Protein AF-A0A9W3G2B9-F1 (afdb_monomer)

Mean predicted aligned error: 7.25 Å

pLDDT: mean 84.58, std 14.26, range [36.25, 97.62]

Organism: Camelus bactrianus (NCBI:txid9837)

InterPro domains:
  IPR008384 Actin-related protein 2/3 complex subunit 4 [PF05856] (1-56)
  IPR008384 Actin-related protein 2/3 complex subunit 4 [PF05856] (70-159)
  IPR008384 Actin-related protein 2/3 complex subunit 4 [PTHR22629] (1-161)
  IPR034666 Arp2/3 complex subunit 2/4 [G3DSA:3.30.1460.20] (1-59)
  IPR034666 Arp2/3 complex subunit 2/4 [G3DSA:3.30.1460.20] (65-161)
  IPR034666 Arp2/3 complex subunit 2/4 [SSF69645] (3-161)

Foldseek 3Di:
DVVQLVVQLVVLLVVLVVVPPADFDADPPDPPDGDDCVVVVPDVVPDDDFDDGDSDDDPDDDGDPADDDPQPDPLLVVLLLVVLQVVLVVCVVVVQWHVDAPPPGSTHGHDHVVNVVVDPSSVVSVVVSVVNVVSVVVSVVVVVVVVVVVVVVVVVVVVVD

Structure (mmCIF, N/CA/C/O backbone):
data_AF-A0A9W3G2B9-F1
#
_entry.id   AF-A0A9W3G2B9-F1
#
loop_
_atom_site.group_PDB
_atom_site.id
_atom_site.type_symbol
_atom_site.label_atom_id
_atom_site.label_alt_id
_atom_site.label_comp_id
_atom_site.label_asym_id
_atom_site.label_entity_id
_atom_site.label_seq_id
_atom_site.pdbx_PDB_ins_code
_atom_site.Cartn_x
_atom_site.Cartn_y
_atom_site.Cartn_z
_atom_site.occupancy
_atom_site.B_iso_or_equiv
_atom_site.auth_seq_id
_atom_site.auth_comp_id
_atom_site.auth_asym_id
_atom_site.auth_atom_id
_atom_site.pdbx_PDB_model_num
ATOM 1 N N . MET A 1 1 ? 6.142 -5.524 20.212 1.00 48.81 1 MET A N 1
ATOM 2 C CA . MET A 1 1 ? 6.100 -5.497 18.730 1.00 48.81 1 MET A CA 1
ATOM 3 C C . MET A 1 1 ? 6.876 -4.328 18.103 1.00 48.81 1 MET A C 1
ATOM 5 O O . MET A 1 1 ? 7.153 -4.381 16.917 1.00 48.81 1 MET A O 1
ATOM 9 N N . THR A 1 2 ? 7.302 -3.304 18.854 1.00 56.16 2 THR A N 1
ATOM 10 C CA . THR A 1 2 ? 8.036 -2.138 18.311 1.00 56.16 2 THR A CA 1
ATOM 11 C C . THR A 1 2 ? 9.483 -2.424 17.883 1.00 56.16 2 THR A C 1
ATOM 13 O O . THR A 1 2 ? 9.995 -1.755 16.991 1.00 56.16 2 THR A O 1
ATOM 16 N N . ALA A 1 3 ? 10.144 -3.432 18.464 1.00 63.38 3 ALA A N 1
ATOM 17 C CA . ALA A 1 3 ? 11.552 -3.735 18.178 1.00 63.38 3 ALA A CA 1
ATOM 18 C C . ALA A 1 3 ? 11.805 -4.310 16.767 1.00 63.38 3 ALA A C 1
ATOM 20 O O . ALA A 1 3 ? 12.904 -4.162 16.239 1.00 63.38 3 ALA A O 1
ATOM 21 N N . THR A 1 4 ? 10.805 -4.943 16.143 1.00 77.69 4 THR A N 1
ATOM 22 C CA . THR A 1 4 ? 10.952 -5.632 14.847 1.00 77.69 4 THR A CA 1
ATOM 23 C C . THR A 1 4 ? 10.447 -4.819 13.652 1.00 77.69 4 THR A C 1
ATOM 25 O O . THR A 1 4 ? 10.877 -5.071 12.529 1.00 77.69 4 THR A O 1
ATOM 28 N N . LEU A 1 5 ? 9.613 -3.794 13.877 1.00 81.81 5 LEU A N 1
ATOM 29 C CA . LEU A 1 5 ? 9.027 -2.978 12.805 1.00 81.81 5 LEU A CA 1
ATOM 30 C C . LEU A 1 5 ? 10.092 -2.197 12.022 1.00 81.81 5 LEU A C 1
ATOM 32 O O . LEU A 1 5 ? 10.111 -2.213 10.795 1.00 81.81 5 LEU A O 1
ATOM 36 N N . ARG A 1 6 ? 11.024 -1.547 12.727 1.00 86.81 6 ARG A N 1
ATOM 37 C CA . ARG A 1 6 ? 12.069 -0.728 12.095 1.00 86.81 6 ARG A CA 1
ATOM 38 C C . ARG A 1 6 ? 13.021 -1.556 11.213 1.00 86.81 6 ARG A C 1
ATOM 40 O O . ARG A 1 6 ? 13.265 -1.129 10.082 1.00 86.81 6 ARG A O 1
ATOM 47 N N . PRO A 1 7 ? 13.532 -2.727 11.649 1.00 89.56 7 PRO A N 1
ATOM 48 C CA . PRO A 1 7 ? 14.281 -3.631 10.773 1.00 89.56 7 PRO A CA 1
ATOM 49 C C . PRO A 1 7 ? 13.501 -4.069 9.529 1.00 89.56 7 PRO A C 1
ATOM 51 O O . PRO A 1 7 ? 14.054 -4.059 8.431 1.00 89.56 7 PRO A O 1
ATOM 54 N N . TYR A 1 8 ? 12.213 -4.387 9.674 1.00 87.88 8 TYR A N 1
ATOM 55 C CA . TYR A 1 8 ? 11.367 -4.799 8.556 1.00 87.88 8 TYR A CA 1
ATOM 56 C C . TYR A 1 8 ? 11.164 -3.692 7.525 1.00 87.88 8 TYR A C 1
ATOM 58 O O . TYR A 1 8 ? 11.430 -3.904 6.345 1.00 87.88 8 TYR A O 1
ATOM 66 N N . LEU A 1 9 ? 10.788 -2.488 7.960 1.00 89.44 9 LEU A N 1
ATOM 67 C CA . LEU A 1 9 ? 10.635 -1.345 7.056 1.00 89.44 9 LEU A CA 1
ATOM 68 C C . LEU A 1 9 ? 11.960 -0.972 6.379 1.00 89.44 9 LEU A C 1
ATOM 70 O O . LEU A 1 9 ? 11.973 -0.570 5.218 1.00 89.44 9 LEU A O 1
ATOM 74 N N . SER A 1 10 ? 13.086 -1.162 7.072 1.00 91.88 10 SER A N 1
ATOM 75 C CA . SER A 1 10 ? 14.420 -0.960 6.492 1.00 91.88 10 SER A CA 1
ATOM 76 C C . SER A 1 10 ? 14.727 -1.989 5.400 1.00 91.88 10 SER A C 1
ATOM 78 O O . SER A 1 10 ? 15.236 -1.616 4.343 1.00 91.88 10 SER A O 1
ATOM 80 N N . ALA A 1 11 ? 14.374 -3.261 5.616 1.00 91.56 11 ALA A N 1
ATOM 81 C CA . ALA A 1 11 ? 14.505 -4.312 4.609 1.00 91.56 11 ALA A CA 1
ATOM 82 C C . ALA A 1 11 ? 13.609 -4.031 3.392 1.00 91.56 11 ALA A C 1
ATOM 84 O O . ALA A 1 11 ? 14.102 -4.012 2.267 1.00 91.56 11 ALA A O 1
ATOM 85 N N . VAL A 1 12 ? 12.328 -3.711 3.614 1.00 91.50 12 VAL A N 1
ATOM 86 C CA . VAL A 1 12 ? 11.376 -3.359 2.546 1.00 91.50 12 VAL A CA 1
ATOM 87 C C . VAL A 1 12 ? 11.877 -2.168 1.733 1.00 91.50 12 VAL A C 1
ATOM 89 O O . VAL A 1 12 ? 11.884 -2.223 0.505 1.00 91.50 12 VAL A O 1
ATOM 92 N N . ARG A 1 13 ? 12.367 -1.118 2.399 1.00 94.06 13 ARG A N 1
ATOM 93 C CA . ARG A 1 13 ? 12.953 0.060 1.749 1.00 94.06 13 ARG A CA 1
ATOM 94 C C . ARG A 1 13 ? 14.134 -0.308 0.856 1.00 94.06 13 ARG A C 1
ATOM 96 O O . ARG A 1 13 ? 14.176 0.129 -0.292 1.00 94.06 13 ARG A O 1
ATOM 103 N N . ALA A 1 14 ? 15.077 -1.100 1.365 1.00 94.31 14 ALA A N 1
ATOM 104 C CA . ALA A 1 14 ? 16.248 -1.519 0.601 1.00 94.31 14 ALA A CA 1
ATOM 105 C C . ALA A 1 14 ? 15.847 -2.345 -0.633 1.00 94.31 14 ALA A C 1
ATOM 107 O O . ALA A 1 14 ? 16.350 -2.103 -1.731 1.00 94.31 14 ALA A O 1
ATOM 108 N N . THR A 1 15 ? 14.892 -3.267 -0.480 1.00 93.62 15 THR A N 1
ATOM 109 C CA . THR A 1 15 ? 14.391 -4.088 -1.589 1.00 93.62 15 THR A CA 1
ATOM 110 C C . THR A 1 15 ? 13.637 -3.252 -2.621 1.00 93.62 15 THR A C 1
ATOM 112 O O . THR A 1 15 ? 13.866 -3.428 -3.814 1.00 93.62 15 THR A O 1
ATOM 115 N N . LEU A 1 16 ? 12.797 -2.299 -2.203 1.00 91.50 16 LEU A N 1
ATOM 116 C CA . LEU A 1 16 ? 12.118 -1.377 -3.122 1.00 91.50 16 LEU A CA 1
ATOM 117 C C . LEU A 1 16 ? 13.117 -0.503 -3.886 1.00 91.50 16 LEU A C 1
ATOM 119 O O . LEU A 1 16 ? 12.974 -0.311 -5.090 1.00 91.50 16 LEU A O 1
ATOM 123 N N . GLN A 1 17 ? 14.153 -0.002 -3.213 1.00 93.00 17 GLN A N 1
ATOM 124 C CA . GLN A 1 17 ? 15.187 0.807 -3.853 1.00 93.00 17 GLN A CA 1
ATOM 125 C C . GLN A 1 17 ? 15.985 0.016 -4.899 1.00 93.00 17 GLN A C 1
ATOM 127 O O . GLN A 1 17 ? 16.354 0.587 -5.925 1.00 93.00 17 GLN A O 1
ATOM 132 N N . ALA A 1 18 ? 16.228 -1.275 -4.658 1.00 92.12 18 ALA A N 1
ATOM 133 C CA . ALA A 1 18 ? 16.864 -2.166 -5.625 1.00 92.12 18 ALA A CA 1
ATOM 134 C C . ALA A 1 18 ? 15.926 -2.538 -6.789 1.00 92.12 18 ALA A C 1
ATOM 136 O O . ALA A 1 18 ? 16.368 -2.598 -7.933 1.00 92.12 18 ALA A O 1
ATOM 137 N N . ALA A 1 19 ? 14.637 -2.758 -6.508 1.00 90.94 19 ALA A N 1
ATOM 138 C CA . ALA A 1 19 ? 13.644 -3.167 -7.501 1.00 90.94 19 ALA A CA 1
ATOM 139 C C . ALA A 1 19 ? 13.197 -2.024 -8.432 1.00 90.94 19 ALA A C 1
ATOM 141 O O . ALA A 1 19 ? 12.869 -2.270 -9.590 1.00 90.94 19 ALA A O 1
ATOM 142 N N . LEU A 1 20 ? 13.195 -0.772 -7.960 1.00 89.56 20 LEU A N 1
ATOM 143 C CA . LEU A 1 20 ? 12.774 0.410 -8.731 1.00 89.56 20 LEU A CA 1
ATOM 144 C C . LEU A 1 20 ? 13.882 0.965 -9.644 1.00 89.56 20 LEU A C 1
ATOM 146 O O . LEU A 1 20 ? 14.127 2.173 -9.701 1.00 89.56 20 LEU A O 1
ATOM 150 N N . CYS A 1 21 ? 14.537 0.067 -10.376 1.00 90.00 21 CYS A N 1
ATOM 151 C CA . CYS A 1 21 ? 15.462 0.367 -11.468 1.00 90.00 21 CYS A CA 1
ATOM 152 C C . CYS A 1 21 ? 14.761 0.074 -12.803 1.00 90.00 21 CYS A 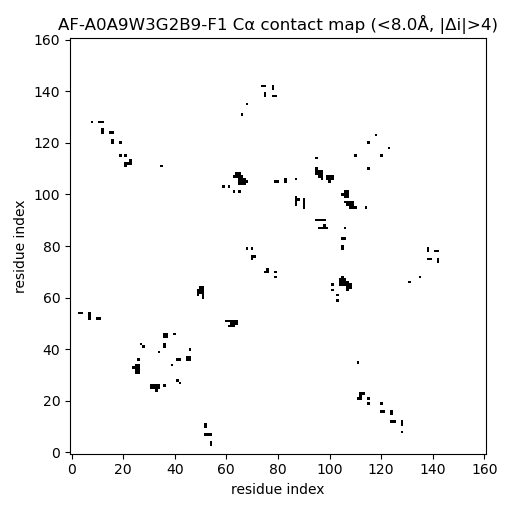C 1
ATOM 154 O O . CYS A 1 21 ? 15.152 -0.828 -13.536 1.00 90.00 21 CYS A O 1
ATOM 156 N N . LEU A 1 22 ? 13.649 0.775 -13.047 1.00 90.69 22 LEU A N 1
ATOM 157 C CA . LEU A 1 22 ? 12.783 0.551 -14.203 1.00 90.69 22 LEU A CA 1
ATOM 158 C C . LEU A 1 22 ? 13.265 1.362 -15.405 1.00 90.69 22 LEU A C 1
ATOM 160 O O . LEU A 1 22 ? 13.603 2.537 -15.270 1.00 90.69 22 LEU A O 1
ATOM 164 N N . GLU A 1 23 ? 13.219 0.743 -16.578 1.00 89.56 23 GLU A N 1
ATOM 165 C CA . GLU A 1 23 ? 13.526 1.376 -17.857 1.00 89.56 23 GLU A CA 1
ATOM 166 C C . GLU A 1 23 ? 12.339 1.229 -18.807 1.00 89.56 23 GLU A C 1
ATOM 168 O O . GLU A 1 23 ? 11.509 0.325 -18.668 1.00 89.56 23 GLU A O 1
ATOM 173 N N . ASN A 1 24 ? 12.238 2.146 -19.766 1.00 91.00 24 ASN A N 1
ATOM 174 C CA . ASN A 1 24 ? 11.204 2.073 -20.783 1.00 91.00 24 ASN A CA 1
ATOM 175 C C . ASN A 1 24 ? 11.487 0.900 -21.734 1.00 91.00 24 ASN A C 1
ATOM 177 O O . ASN A 1 24 ? 12.540 0.853 -22.370 1.00 91.00 24 ASN A O 1
ATOM 181 N N . PHE A 1 25 ? 10.537 -0.028 -21.847 1.00 90.19 25 PHE A N 1
ATOM 182 C CA . PHE A 1 25 ? 10.686 -1.251 -22.626 1.00 90.19 25 PHE A CA 1
ATOM 183 C C . PHE A 1 25 ? 9.479 -1.465 -23.547 1.00 90.19 25 PHE A C 1
ATOM 185 O O . PHE A 1 25 ? 8.334 -1.512 -23.100 1.00 90.19 25 PHE A O 1
ATOM 192 N N . SER A 1 26 ? 9.728 -1.582 -24.853 1.00 90.19 26 SER A N 1
ATOM 193 C CA . SER A 1 26 ? 8.672 -1.845 -25.841 1.00 90.19 26 SER A CA 1
ATOM 194 C C . SER A 1 26 ? 8.298 -3.326 -25.853 1.00 90.19 26 SER A C 1
ATOM 196 O O . SER A 1 26 ? 9.175 -4.181 -25.756 1.00 90.19 26 SER A O 1
ATOM 198 N N . SER A 1 27 ? 7.009 -3.644 -26.004 1.00 89.69 27 SER A N 1
ATOM 199 C CA . SER A 1 27 ? 6.549 -5.037 -26.000 1.00 89.69 27 SER A CA 1
ATOM 200 C C . SER A 1 27 ? 7.140 -5.820 -27.174 1.00 89.69 27 SER A C 1
ATOM 202 O O . SER A 1 27 ? 7.081 -5.378 -28.320 1.00 89.69 27 SER A O 1
ATOM 204 N N . GLN A 1 28 ? 7.667 -7.013 -26.892 1.00 87.06 28 GLN A N 1
ATOM 205 C CA . GLN A 1 28 ? 8.202 -7.917 -27.918 1.00 87.06 28 GLN A CA 1
ATOM 206 C C . GLN A 1 28 ? 7.112 -8.727 -28.635 1.00 87.06 28 GLN A C 1
ATOM 208 O O . GLN A 1 28 ? 7.348 -9.255 -29.718 1.00 87.06 28 GLN A O 1
ATOM 213 N N . VAL A 1 29 ? 5.920 -8.842 -28.038 1.00 87.25 29 VAL A N 1
ATOM 214 C CA . VAL A 1 29 ? 4.829 -9.687 -28.554 1.00 87.25 29 VAL A CA 1
ATOM 215 C C . VAL A 1 29 ? 3.869 -8.905 -29.445 1.00 87.25 29 VAL A C 1
ATOM 217 O O . VAL A 1 29 ? 3.336 -9.452 -30.408 1.00 87.25 29 VAL A O 1
ATOM 220 N N . VAL A 1 30 ? 3.619 -7.633 -29.122 1.00 88.44 30 VAL A N 1
ATOM 221 C CA . VAL A 1 30 ? 2.648 -6.802 -29.842 1.00 88.44 30 VAL A CA 1
ATOM 222 C C . VAL A 1 30 ? 3.313 -5.512 -30.300 1.00 88.44 30 VAL A C 1
ATOM 224 O O . VAL A 1 30 ? 3.787 -4.722 -29.483 1.00 88.44 30 VAL A O 1
ATOM 227 N N . GLU A 1 31 ? 3.307 -5.283 -31.613 1.00 85.50 31 GLU A N 1
ATOM 228 C CA . GLU A 1 31 ? 3.909 -4.098 -32.223 1.00 85.50 31 GLU A CA 1
ATOM 229 C C . GLU A 1 31 ? 3.282 -2.811 -31.668 1.00 85.50 31 GLU A C 1
ATOM 231 O O . GLU A 1 31 ? 2.063 -2.706 -31.558 1.00 85.50 31 GLU A O 1
ATOM 236 N N . ARG A 1 32 ? 4.115 -1.811 -31.348 1.00 86.75 32 ARG A N 1
ATOM 237 C CA . ARG A 1 32 ? 3.708 -0.477 -30.852 1.00 86.75 32 ARG A CA 1
ATOM 238 C C . ARG A 1 32 ? 2.958 -0.470 -29.517 1.00 86.75 32 ARG A C 1
ATOM 240 O O . ARG A 1 32 ? 2.380 0.552 -29.150 1.00 86.75 32 ARG A O 1
ATOM 247 N N . HIS A 1 33 ? 2.979 -1.569 -28.769 1.00 88.12 33 HIS A N 1
ATOM 248 C CA . HIS A 1 33 ? 2.452 -1.603 -27.410 1.00 88.12 33 HIS A CA 1
ATOM 249 C C . HIS A 1 33 ? 3.573 -1.454 -26.377 1.00 88.12 33 HIS A C 1
ATOM 251 O O . HIS A 1 33 ? 4.667 -1.993 -26.526 1.00 88.12 33 HIS A O 1
ATOM 257 N N . ASN A 1 34 ? 3.257 -0.765 -25.284 1.00 88.38 34 ASN A N 1
ATOM 258 C CA . ASN A 1 34 ? 4.071 -0.709 -24.078 1.00 88.38 34 ASN A CA 1
ATOM 259 C C . ASN A 1 34 ? 3.173 -1.116 -22.908 1.00 88.38 34 ASN A C 1
ATOM 261 O O . ASN A 1 34 ? 2.209 -0.417 -22.583 1.00 88.38 34 ASN A O 1
ATOM 265 N N . LYS A 1 35 ? 3.409 -2.313 -22.368 1.00 88.25 35 LYS A N 1
ATOM 266 C CA . LYS A 1 35 ? 2.602 -2.905 -21.300 1.00 88.25 35 LYS A CA 1
ATOM 267 C C . LYS A 1 35 ? 3.524 -3.312 -20.152 1.00 88.25 35 LYS A C 1
ATOM 269 O O . LYS A 1 35 ? 4.635 -3.761 -20.412 1.00 88.25 35 LYS A O 1
ATOM 274 N N . PRO A 1 36 ? 3.066 -3.227 -18.894 1.00 89.12 36 PRO A N 1
ATOM 275 C CA . PRO A 1 36 ? 3.843 -3.717 -17.765 1.00 89.12 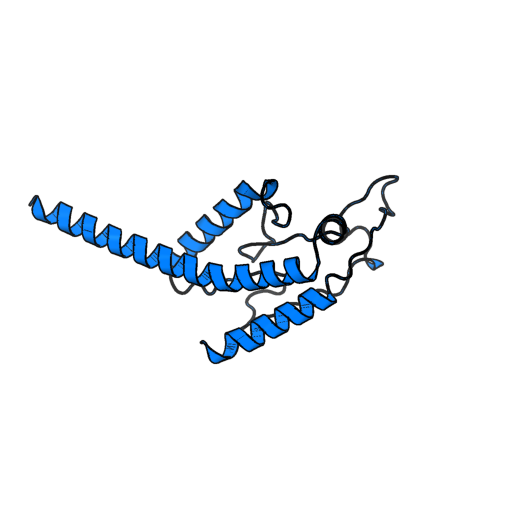36 PRO A CA 1
ATOM 276 C C . PRO A 1 36 ? 4.014 -5.241 -17.858 1.00 89.12 36 PRO A C 1
ATOM 278 O O . PRO A 1 36 ? 3.067 -5.998 -17.636 1.00 89.12 36 PRO A O 1
ATOM 281 N N . GLU A 1 37 ? 5.230 -5.697 -18.162 1.00 88.19 37 GLU A N 1
ATOM 282 C CA . GLU A 1 37 ? 5.543 -7.121 -18.380 1.00 88.19 37 GLU A CA 1
ATOM 283 C C . GLU A 1 37 ? 5.255 -7.990 -17.145 1.00 88.19 37 GLU A C 1
ATOM 285 O O . GLU A 1 37 ? 4.849 -9.142 -17.279 1.00 88.19 37 GLU A O 1
ATOM 290 N N . VAL A 1 38 ? 5.342 -7.428 -15.933 1.00 88.25 38 VAL A N 1
ATOM 291 C CA . VAL A 1 38 ? 4.986 -8.126 -14.681 1.00 88.25 38 VAL A CA 1
ATOM 292 C C . VAL A 1 38 ? 3.500 -8.526 -14.599 1.00 88.25 38 VAL A C 1
ATOM 294 O O . VAL A 1 38 ? 3.162 -9.511 -13.933 1.00 88.25 38 VAL A O 1
ATOM 297 N N . GLU A 1 39 ? 2.618 -7.798 -15.294 1.00 88.31 39 GLU A N 1
ATOM 298 C CA . GLU A 1 39 ? 1.179 -8.089 -15.378 1.00 88.31 39 GLU A CA 1
ATOM 299 C C . GLU A 1 39 ? 0.859 -9.022 -16.553 1.00 88.31 39 GLU A C 1
ATOM 301 O O . GLU A 1 39 ? 0.052 -9.937 -16.407 1.00 88.31 39 GLU A O 1
ATOM 306 N N . VAL A 1 40 ? 1.495 -8.815 -17.714 1.00 88.62 40 VAL A N 1
ATOM 307 C CA . VAL A 1 40 ? 1.215 -9.598 -18.936 1.00 88.62 40 VAL A CA 1
ATOM 308 C C . VAL A 1 40 ? 1.888 -10.971 -18.904 1.00 88.62 40 VAL A C 1
ATOM 310 O O . VAL A 1 40 ? 1.304 -11.950 -19.365 1.00 88.62 40 VAL A O 1
ATOM 313 N N . ARG A 1 41 ? 3.096 -11.055 -18.334 1.00 87.06 41 ARG A N 1
ATOM 314 C CA . ARG A 1 41 ? 3.894 -12.282 -18.168 1.00 87.06 41 ARG A CA 1
ATOM 315 C C . ARG A 1 41 ? 4.119 -13.067 -19.466 1.00 87.06 41 ARG A C 1
ATOM 317 O O . ARG A 1 41 ? 4.251 -14.289 -19.438 1.00 87.06 41 ARG A O 1
ATOM 324 N N . SER A 1 42 ? 4.176 -12.363 -20.594 1.00 86.38 42 SER A N 1
ATOM 325 C CA . SER A 1 42 ? 4.468 -12.921 -21.918 1.00 86.38 42 SER A CA 1
ATOM 326 C C . SER A 1 42 ? 5.907 -13.414 -22.040 1.00 86.38 42 SER A C 1
ATOM 328 O O . SER A 1 42 ? 6.149 -14.493 -22.576 1.00 86.38 42 SER A O 1
ATOM 330 N N . SER A 1 43 ? 6.841 -12.623 -21.516 1.00 88.06 43 SER A N 1
ATOM 331 C CA . SER A 1 43 ? 8.285 -12.806 -21.655 1.00 88.06 43 SER A CA 1
ATOM 332 C C . SER A 1 43 ? 8.896 -13.167 -20.307 1.00 88.06 43 SER A C 1
ATOM 334 O O . SER A 1 43 ? 8.968 -12.334 -19.404 1.00 88.06 43 SER A O 1
ATOM 336 N N . LYS A 1 44 ? 9.324 -14.423 -20.139 1.00 88.56 44 LYS A N 1
ATOM 337 C CA . LYS A 1 44 ? 9.871 -14.917 -18.859 1.00 88.56 44 LYS A CA 1
ATOM 338 C C . LYS A 1 44 ? 11.231 -14.306 -18.532 1.00 88.56 44 LYS A C 1
ATOM 340 O O . LYS A 1 44 ? 11.555 -14.141 -17.365 1.00 88.56 44 LYS A O 1
ATOM 345 N N . GLU A 1 45 ? 11.996 -13.954 -19.553 1.00 89.81 45 GLU A N 1
ATOM 346 C CA . GLU A 1 45 ? 13.300 -13.301 -19.474 1.00 89.81 45 GLU A CA 1
ATOM 347 C C . GLU A 1 45 ? 13.237 -11.885 -18.884 1.00 89.81 45 GLU A C 1
ATOM 349 O O . GLU A 1 45 ? 14.230 -11.403 -18.348 1.00 89.81 45 GLU A O 1
ATOM 354 N N . LEU A 1 46 ? 12.066 -11.243 -18.934 1.00 88.31 46 LEU A N 1
ATOM 355 C CA . LEU A 1 46 ? 11.829 -9.918 -18.355 1.00 88.31 46 LEU A CA 1
ATOM 356 C C . LEU A 1 46 ? 11.303 -9.992 -16.914 1.00 88.31 46 LEU A C 1
ATOM 358 O O . LEU A 1 46 ? 11.174 -8.967 -16.243 1.00 88.31 46 LEU A O 1
ATOM 362 N N . LEU A 1 47 ? 10.984 -11.194 -16.424 1.00 88.94 47 LEU A N 1
ATOM 363 C CA . LEU A 1 47 ? 10.476 -11.401 -15.074 1.00 88.94 47 LEU A CA 1
ATOM 364 C C . LEU A 1 47 ? 11.632 -11.698 -14.121 1.00 88.94 47 LEU A C 1
ATOM 366 O O . LEU A 1 47 ? 12.272 -12.746 -14.186 1.00 88.94 47 LEU A O 1
ATOM 370 N N . LEU A 1 48 ? 11.859 -10.779 -13.187 1.00 89.62 48 LEU A N 1
ATOM 371 C CA . LEU A 1 48 ? 12.798 -10.991 -12.092 1.00 89.62 48 LEU A CA 1
ATOM 372 C C . LEU A 1 48 ? 12.238 -1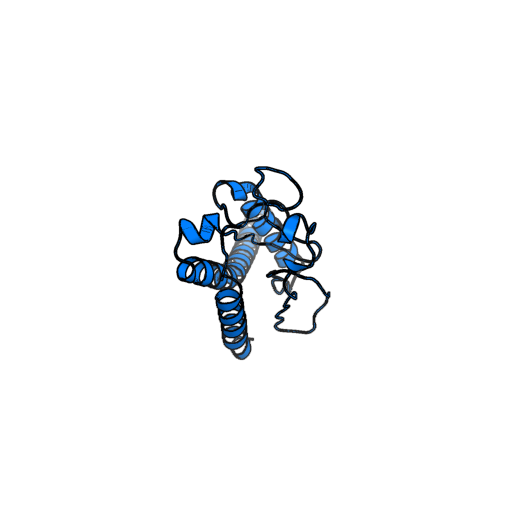1.967 -11.054 1.00 89.62 48 LEU A C 1
ATOM 374 O O . LEU A 1 48 ? 11.029 -12.208 -10.967 1.00 89.62 48 LEU A O 1
ATOM 378 N N . GLN A 1 49 ? 13.139 -12.506 -10.229 1.00 88.06 49 GLN A N 1
ATOM 379 C CA . GLN A 1 49 ? 12.739 -13.375 -9.136 1.00 88.06 49 GLN A CA 1
ATOM 380 C C . GLN A 1 49 ? 11.882 -12.589 -8.128 1.00 88.06 49 GLN A C 1
ATOM 382 O O . GLN A 1 49 ? 12.288 -11.522 -7.660 1.00 88.06 49 GLN A O 1
ATOM 387 N N . PRO A 1 50 ? 10.704 -13.109 -7.767 1.00 87.00 50 PRO A N 1
ATOM 388 C CA . PRO A 1 50 ? 9.876 -12.524 -6.724 1.00 87.00 50 PRO A CA 1
ATOM 389 C C . PRO A 1 50 ? 10.563 -12.564 -5.359 1.00 87.00 50 PRO A C 1
ATOM 391 O O . PRO A 1 50 ? 11.194 -13.556 -4.994 1.00 87.00 50 PRO A O 1
ATOM 394 N N . VAL A 1 51 ? 10.379 -11.506 -4.574 1.00 86.69 51 VAL A N 1
ATOM 395 C CA . VAL A 1 51 ? 10.894 -11.422 -3.206 1.00 86.69 51 VAL A CA 1
ATOM 396 C C . VAL A 1 51 ? 9.728 -11.181 -2.257 1.00 86.69 51 VAL A C 1
ATOM 398 O O . VAL A 1 51 ? 8.915 -10.286 -2.485 1.00 86.69 51 VAL A O 1
ATOM 401 N N . THR A 1 52 ? 9.664 -11.967 -1.183 1.00 84.00 52 THR A N 1
ATOM 402 C CA . THR A 1 52 ? 8.671 -11.826 -0.112 1.00 84.00 52 THR A CA 1
ATOM 403 C C . THR A 1 52 ? 9.395 -11.477 1.184 1.00 84.00 52 THR A C 1
ATOM 405 O O . THR A 1 52 ? 10.350 -12.150 1.564 1.00 84.00 52 THR A O 1
ATOM 408 N N . ILE A 1 53 ? 8.939 -10.428 1.870 1.00 84.31 53 ILE A N 1
ATOM 409 C CA . ILE A 1 53 ? 9.471 -9.997 3.168 1.00 84.31 53 ILE A CA 1
ATOM 410 C C . ILE A 1 53 ? 8.327 -10.095 4.171 1.00 84.31 53 ILE A C 1
ATOM 412 O O . ILE A 1 53 ? 7.299 -9.441 3.994 1.00 84.31 53 ILE A O 1
ATOM 416 N N . SER A 1 54 ? 8.496 -10.896 5.221 1.00 78.31 54 SER A N 1
ATOM 417 C CA . SER A 1 54 ? 7.486 -11.089 6.263 1.00 78.31 54 SER A CA 1
ATOM 418 C C . SER A 1 54 ? 8.049 -10.805 7.656 1.00 78.31 54 SER A C 1
ATOM 420 O O . SER A 1 54 ? 9.217 -11.057 7.942 1.00 78.31 54 SER A O 1
ATOM 422 N N . MET A 1 55 ? 7.199 -10.261 8.530 1.00 66.81 55 MET A N 1
ATOM 423 C CA . MET A 1 55 ? 7.498 -10.015 9.950 1.00 66.81 55 MET A CA 1
ATOM 424 C C . MET A 1 55 ? 7.300 -11.257 10.831 1.00 66.81 55 MET A C 1
ATOM 426 O O . MET A 1 55 ? 7.858 -11.342 11.922 1.00 66.81 55 MET A O 1
ATOM 430 N N . SER A 1 56 ? 6.490 -12.210 10.370 1.00 64.62 56 SER A N 1
ATOM 431 C CA . SER A 1 56 ? 6.139 -13.457 11.055 1.00 64.62 56 SER A CA 1
ATOM 432 C C . SER A 1 56 ? 5.956 -14.593 10.036 1.00 64.62 56 SER A C 1
ATOM 434 O O . SER A 1 56 ? 6.235 -14.411 8.844 1.00 64.62 56 SER A O 1
ATOM 436 N N . THR A 1 57 ? 5.555 -15.783 10.504 1.00 47.09 57 THR A N 1
ATOM 437 C CA . THR A 1 57 ? 5.379 -16.987 9.680 1.00 47.09 57 THR A CA 1
ATOM 438 C C . THR A 1 57 ? 4.524 -16.698 8.439 1.00 47.09 57 THR A C 1
ATOM 440 O O . THR A 1 57 ? 3.396 -16.217 8.568 1.00 47.09 57 THR A O 1
ATOM 443 N N . PRO A 1 58 ? 5.040 -16.972 7.227 1.00 45.44 58 PRO A N 1
ATOM 444 C CA . PRO A 1 58 ? 4.329 -16.665 5.996 1.00 45.44 58 PRO A CA 1
ATOM 445 C C . PRO A 1 58 ? 3.123 -17.596 5.868 1.00 45.44 58 PRO A C 1
ATOM 447 O O . PRO A 1 58 ? 3.284 -18.814 5.880 1.00 45.44 58 PRO A O 1
ATOM 450 N N . GLN A 1 59 ? 1.916 -17.039 5.741 1.00 40.72 59 GLN A N 1
ATOM 451 C CA . GLN A 1 59 ? 0.732 -17.863 5.480 1.00 40.72 59 GLN A CA 1
ATOM 452 C C . GLN A 1 59 ? 0.556 -18.220 4.001 1.00 40.72 59 GLN A C 1
ATOM 454 O O . GLN A 1 59 ? -0.163 -19.174 3.741 1.00 40.72 59 GLN A O 1
ATOM 459 N N . LEU A 1 60 ? 1.225 -17.565 3.038 1.00 42.84 60 LEU A N 1
ATOM 460 C CA . LEU A 1 60 ? 1.194 -17.983 1.628 1.00 42.84 60 LEU A CA 1
ATOM 461 C C . LEU A 1 60 ? 2.465 -17.595 0.840 1.00 42.84 60 LEU A C 1
ATOM 463 O O . LEU A 1 60 ? 3.035 -16.529 1.084 1.00 42.84 60 LEU A O 1
ATOM 467 N N . PRO A 1 61 ? 2.888 -18.423 -0.138 1.00 36.81 61 PRO A N 1
ATOM 468 C CA . PRO A 1 61 ? 3.905 -18.070 -1.124 1.00 36.81 61 PRO A CA 1
ATOM 469 C C . PRO A 1 61 ? 3.271 -17.233 -2.250 1.00 36.81 61 PRO A C 1
ATOM 471 O O . PRO A 1 61 ? 2.383 -17.709 -2.955 1.00 36.81 61 PRO A O 1
ATOM 474 N N . GLY A 1 62 ? 3.707 -15.983 -2.431 1.00 36.25 62 GLY A N 1
ATOM 475 C CA . GLY A 1 62 ? 3.107 -15.076 -3.412 1.00 36.25 62 GLY A CA 1
ATOM 476 C C . GLY A 1 62 ? 4.020 -13.925 -3.835 1.00 36.25 62 GLY A C 1
ATOM 477 O O . GLY A 1 62 ? 4.647 -13.254 -3.020 1.00 36.25 62 GLY A O 1
ATOM 478 N N . ASN A 1 63 ? 4.094 -13.715 -5.146 1.00 38.50 63 ASN A N 1
ATOM 479 C CA . ASN A 1 63 ? 5.045 -12.848 -5.835 1.00 38.50 63 ASN A CA 1
ATOM 480 C C . ASN A 1 63 ? 4.484 -11.442 -6.076 1.00 38.50 63 ASN A C 1
ATOM 482 O O . ASN A 1 63 ? 3.869 -11.241 -7.123 1.00 38.50 63 ASN A O 1
ATOM 486 N N . THR A 1 64 ? 4.686 -10.479 -5.173 1.00 39.25 64 THR A N 1
ATOM 487 C CA . THR A 1 64 ? 4.679 -9.006 -5.399 1.00 39.25 64 THR A CA 1
ATOM 488 C C . THR A 1 64 ? 4.926 -8.290 -4.057 1.00 39.25 64 THR A C 1
ATOM 490 O O . THR A 1 64 ? 4.804 -8.905 -3.000 1.00 39.25 64 THR A O 1
ATOM 493 N N . PHE A 1 65 ? 5.270 -6.995 -4.063 1.00 43.94 65 PHE A N 1
ATOM 494 C CA . PHE A 1 65 ? 5.295 -6.186 -2.835 1.00 43.94 65 PHE A CA 1
ATOM 495 C C . PHE A 1 65 ? 3.876 -6.001 -2.318 1.00 43.94 65 PHE A C 1
ATOM 497 O O . PHE A 1 65 ? 3.059 -5.320 -2.944 1.00 43.94 65 PHE A O 1
ATOM 504 N N . LEU A 1 66 ? 3.573 -6.667 -1.214 1.00 49.78 66 LEU A N 1
ATOM 505 C CA . LEU A 1 66 ? 2.205 -6.851 -0.788 1.00 49.78 66 LEU A CA 1
ATOM 506 C C . LEU A 1 66 ? 2.115 -6.721 0.724 1.00 49.78 66 LEU A C 1
ATOM 508 O O . LEU A 1 66 ? 2.890 -7.328 1.465 1.00 49.78 66 LEU A O 1
ATOM 512 N N . LEU A 1 67 ? 1.179 -5.887 1.160 1.00 49.19 67 LEU A N 1
ATOM 513 C CA . LEU A 1 67 ? 0.938 -5.646 2.568 1.00 49.19 67 LEU A CA 1
ATOM 514 C C . LEU A 1 67 ? -0.106 -6.640 3.070 1.00 49.19 67 LEU A C 1
ATOM 516 O O . LEU A 1 67 ? -1.214 -6.687 2.536 1.00 49.19 67 LEU A O 1
ATOM 520 N N . CYS A 1 68 ? 0.246 -7.393 4.106 1.00 51.88 68 CYS A N 1
ATOM 521 C CA . CYS A 1 68 ? -0.727 -8.017 4.994 1.00 51.88 68 CYS A CA 1
ATOM 522 C C . CYS A 1 68 ? -0.628 -7.275 6.325 1.00 51.88 68 CYS A C 1
ATOM 524 O O . CYS A 1 68 ? 0.405 -7.362 6.993 1.00 51.88 68 CYS A O 1
ATOM 526 N N . SER A 1 69 ? -1.664 -6.517 6.688 1.00 53.94 69 SER A N 1
ATOM 527 C CA . SER A 1 69 ? -1.713 -5.892 8.016 1.00 53.94 69 SER A CA 1
ATOM 528 C C . SER A 1 69 ? -2.062 -6.959 9.061 1.00 53.94 69 SER A C 1
ATOM 530 O O . SER A 1 69 ? -2.802 -7.909 8.784 1.00 53.94 69 SER A O 1
ATOM 532 N N . HIS A 1 70 ? -1.494 -6.842 10.262 1.00 58.41 70 HIS A N 1
ATOM 533 C CA . HIS A 1 70 ? -1.757 -7.765 11.362 1.00 58.41 70 HIS A CA 1
ATOM 534 C C . HIS A 1 70 ? -3.170 -7.517 11.909 1.00 58.41 70 HIS A C 1
ATOM 536 O O . HIS A 1 70 ? -3.376 -6.665 12.767 1.00 58.41 70 HIS A O 1
ATOM 542 N N . GLN A 1 71 ? -4.148 -8.280 11.430 1.00 58.97 71 GLN A N 1
ATOM 543 C CA . GLN A 1 71 ? -5.538 -8.187 11.880 1.00 58.97 71 GLN A CA 1
ATOM 544 C C . GLN A 1 71 ? -5.695 -8.977 13.189 1.00 58.97 71 GLN A C 1
ATOM 546 O O . GLN A 1 71 ? -5.709 -10.208 13.160 1.00 58.97 71 GLN A O 1
ATOM 551 N N . ALA A 1 72 ? -5.768 -8.289 14.334 1.00 61.09 72 ALA A N 1
ATOM 552 C CA . ALA A 1 72 ? -5.889 -8.948 15.639 1.00 61.09 72 ALA A CA 1
ATOM 553 C C . ALA A 1 72 ? -7.332 -9.392 15.936 1.00 61.09 72 ALA A C 1
ATOM 555 O O . ALA A 1 72 ? -7.530 -10.436 16.551 1.00 61.09 72 ALA A O 1
ATOM 556 N N . ASP A 1 73 ? -8.321 -8.636 15.444 1.00 75.44 73 ASP A N 1
ATOM 557 C CA . ASP A 1 73 ? -9.748 -8.840 15.724 1.00 75.44 73 ASP A CA 1
ATOM 558 C C . ASP A 1 73 ? -10.615 -8.812 14.448 1.00 75.44 73 ASP A C 1
ATOM 560 O O . ASP A 1 73 ? -10.264 -8.187 13.442 1.00 75.44 73 ASP A O 1
ATOM 564 N N . GLU A 1 74 ? -11.815 -9.406 14.498 1.00 84.44 74 GLU A N 1
ATOM 565 C CA . GLU A 1 74 ? -12.776 -9.380 13.376 1.00 84.44 74 GLU A CA 1
ATOM 566 C C . GLU A 1 74 ? -13.169 -7.955 12.952 1.00 84.44 74 GLU A C 1
ATOM 568 O O . GLU A 1 74 ? -13.342 -7.680 11.762 1.00 84.44 74 GLU A O 1
ATOM 573 N N . ILE A 1 75 ? -13.265 -7.024 13.909 1.00 86.75 75 ILE A N 1
ATOM 574 C CA . ILE A 1 75 ? -13.552 -5.611 13.626 1.00 86.75 75 ILE A CA 1
ATOM 575 C C . ILE A 1 75 ? -12.423 -5.001 12.791 1.00 86.75 75 ILE A C 1
ATOM 577 O O . ILE A 1 75 ? -12.695 -4.349 11.786 1.00 86.75 75 ILE A O 1
ATOM 581 N N . GLU A 1 76 ? -11.163 -5.242 13.160 1.00 86.81 76 GLU A N 1
ATOM 582 C CA . GLU A 1 76 ? -10.007 -4.735 12.412 1.00 86.81 76 GLU A CA 1
ATOM 583 C C . GLU A 1 76 ? -9.944 -5.325 11.010 1.00 86.81 76 GLU A C 1
ATOM 585 O O . GLU A 1 76 ? -9.695 -4.593 10.056 1.00 86.81 76 GLU A O 1
ATOM 590 N N . LYS A 1 77 ? -10.261 -6.614 10.854 1.00 86.81 77 LYS A N 1
ATOM 591 C CA . LYS A 1 77 ? -10.367 -7.253 9.538 1.00 86.81 77 LYS A CA 1
ATOM 592 C C . LYS A 1 77 ? -11.394 -6.558 8.643 1.00 86.81 77 LYS A C 1
ATOM 594 O O . LYS A 1 77 ? -11.112 -6.268 7.480 1.00 86.81 77 LYS A O 1
ATOM 599 N N . ILE A 1 78 ? -12.578 -6.248 9.175 1.00 90.25 78 ILE A N 1
ATOM 600 C CA . ILE A 1 78 ? -13.629 -5.550 8.420 1.00 90.25 78 ILE A CA 1
ATOM 601 C C . ILE A 1 78 ? -13.222 -4.104 8.111 1.00 90.25 78 ILE A C 1
ATOM 603 O O . ILE A 1 78 ? -13.453 -3.638 6.990 1.00 90.25 78 ILE A O 1
ATOM 607 N N . LEU A 1 79 ? -12.630 -3.395 9.077 1.00 91.19 79 LEU A N 1
ATOM 608 C CA . LEU A 1 79 ? -12.154 -2.021 8.903 1.00 91.19 79 LEU A CA 1
ATOM 609 C C . LEU A 1 79 ? -11.050 -1.952 7.848 1.00 91.19 79 LEU A C 1
ATOM 611 O O . LEU A 1 79 ? -11.177 -1.175 6.904 1.00 91.19 79 LEU A O 1
ATOM 615 N N . CYS A 1 80 ? -10.041 -2.819 7.945 1.00 89.69 80 CYS A N 1
ATOM 616 C CA . CYS A 1 80 ? -8.962 -2.943 6.972 1.00 89.69 80 CYS A CA 1
ATOM 617 C C . CYS A 1 80 ? -9.526 -3.216 5.574 1.00 89.69 80 CYS A C 1
ATOM 619 O O . CYS A 1 80 ? -9.307 -2.431 4.653 1.00 89.69 80 CYS A O 1
ATOM 621 N N . HIS A 1 81 ? -10.366 -4.245 5.422 1.00 89.81 81 HIS A N 1
ATOM 622 C CA . HIS A 1 81 ? -10.966 -4.587 4.132 1.00 89.81 81 HIS A CA 1
ATOM 623 C C . HIS A 1 81 ? -11.770 -3.423 3.521 1.00 89.81 81 HIS A C 1
ATOM 625 O O . HIS A 1 81 ? -11.666 -3.145 2.323 1.00 89.81 81 HIS A O 1
ATOM 631 N N . LYS A 1 82 ? -12.567 -2.704 4.326 1.00 91.94 82 LYS A N 1
ATOM 632 C CA . LYS A 1 82 ? -13.329 -1.535 3.850 1.00 91.94 82 LYS A CA 1
ATOM 633 C C . LYS A 1 82 ? -12.418 -0.363 3.484 1.00 91.94 82 LYS A C 1
ATOM 635 O O . LYS A 1 82 ? -12.665 0.275 2.461 1.00 91.94 82 LYS A O 1
ATOM 640 N N . PHE A 1 83 ? -11.384 -0.102 4.277 1.00 91.81 83 PHE A N 1
ATOM 641 C CA . PHE A 1 83 ? -10.427 0.977 4.045 1.00 91.81 83 PHE A CA 1
ATOM 642 C C . PHE A 1 83 ? -9.601 0.739 2.776 1.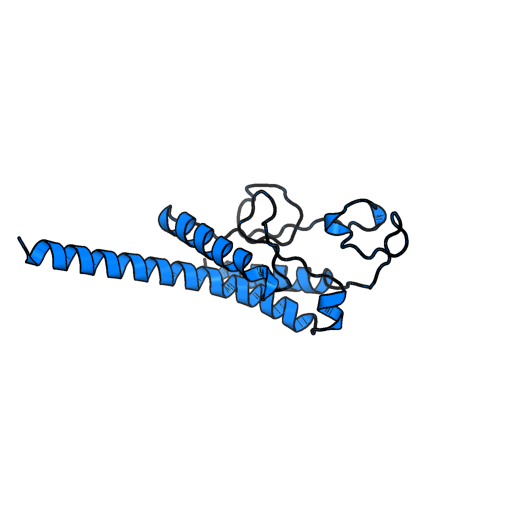00 91.81 83 PHE A C 1
ATOM 644 O O . PHE A 1 83 ? -9.568 1.595 1.890 1.00 91.81 83 PHE A O 1
ATOM 651 N N . MET A 1 84 ? -9.045 -0.466 2.602 1.00 91.69 84 MET A N 1
ATOM 652 C CA . MET A 1 84 ? -8.319 -0.831 1.380 1.00 91.69 84 MET A CA 1
ATOM 653 C C . MET A 1 84 ? -9.224 -0.747 0.151 1.00 91.69 84 MET A C 1
ATOM 655 O O . MET A 1 84 ? -8.854 -0.148 -0.860 1.00 91.69 84 MET A O 1
ATOM 659 N N . ARG A 1 85 ? -10.460 -1.258 0.243 1.00 90.69 85 ARG A N 1
ATOM 660 C CA . ARG A 1 85 ? -11.444 -1.136 -0.841 1.00 90.69 85 ARG A CA 1
ATOM 661 C C . ARG A 1 85 ? -11.747 0.323 -1.183 1.00 90.69 85 ARG A C 1
ATOM 663 O O . ARG A 1 85 ? -11.867 0.655 -2.360 1.00 90.69 85 ARG A O 1
ATOM 670 N N . PHE A 1 86 ? -11.863 1.194 -0.184 1.00 92.00 86 PHE A N 1
ATOM 671 C CA . PHE A 1 86 ? -12.086 2.624 -0.390 1.00 92.00 86 PHE A CA 1
ATOM 672 C C . PHE A 1 86 ? -10.944 3.293 -1.161 1.00 92.00 86 PHE A C 1
ATOM 674 O O . PHE A 1 86 ? -11.213 4.085 -2.071 1.00 92.00 86 PHE A O 1
ATOM 681 N N . MET A 1 87 ? -9.696 2.947 -0.839 1.00 90.88 87 MET A N 1
ATOM 682 C CA . MET A 1 87 ? -8.521 3.454 -1.549 1.00 90.88 87 MET A CA 1
ATOM 683 C C . MET A 1 87 ? -8.451 2.932 -2.985 1.00 90.88 87 MET A C 1
ATOM 685 O O . MET A 1 87 ? -8.247 3.714 -3.911 1.00 90.88 87 MET A O 1
ATOM 689 N N . MET A 1 88 ? -8.720 1.641 -3.202 1.00 89.38 88 MET A N 1
ATOM 690 C CA . MET A 1 88 ? -8.719 1.045 -4.545 1.00 89.38 88 MET A CA 1
ATOM 691 C C . MET A 1 88 ? -9.792 1.638 -5.469 1.00 89.38 88 MET A C 1
ATOM 693 O O . MET A 1 88 ? -9.551 1.795 -6.665 1.00 89.38 88 MET A O 1
ATOM 697 N N . MET A 1 89 ? -10.950 2.045 -4.932 1.00 90.50 89 MET A N 1
ATOM 698 C CA . MET A 1 89 ? -11.971 2.773 -5.705 1.00 90.50 89 MET A CA 1
ATOM 699 C C . MET A 1 89 ? -11.491 4.147 -6.202 1.00 90.50 89 MET A C 1
ATOM 701 O O . MET A 1 89 ? -12.092 4.705 -7.114 1.00 90.50 89 MET A O 1
ATOM 705 N N . ARG A 1 90 ? -10.418 4.695 -5.620 1.00 90.88 90 ARG A N 1
ATOM 706 C CA . ARG A 1 90 ? -9.815 5.990 -5.978 1.00 90.88 90 ARG A CA 1
ATOM 707 C C . ARG A 1 90 ? -8.455 5.845 -6.661 1.00 90.88 90 ARG A C 1
ATOM 709 O O . ARG A 1 90 ? -7.735 6.832 -6.786 1.00 90.88 90 ARG A O 1
ATOM 716 N N . ALA A 1 91 ? -8.126 4.648 -7.149 1.00 87.50 91 ALA A N 1
ATOM 717 C CA . ALA A 1 91 ? -6.868 4.368 -7.840 1.00 87.50 91 ALA A CA 1
ATOM 718 C C . ALA A 1 91 ? -6.633 5.238 -9.097 1.00 87.50 91 ALA A C 1
ATOM 720 O O . ALA A 1 91 ? -5.510 5.342 -9.562 1.00 87.50 91 ALA A O 1
ATOM 721 N N . GLU A 1 92 ? -7.655 5.905 -9.644 1.00 83.00 92 GLU A N 1
ATOM 722 C CA . GLU A 1 92 ? -7.463 6.885 -10.730 1.00 83.00 92 GLU A CA 1
ATOM 723 C C . GLU A 1 92 ? -6.725 8.143 -10.260 1.00 83.00 92 GLU A C 1
ATOM 725 O O . GLU A 1 92 ? -5.824 8.622 -10.940 1.00 83.00 92 GLU A O 1
ATOM 730 N N . ASN A 1 93 ? -7.053 8.636 -9.064 1.00 83.88 93 ASN A N 1
ATOM 731 C CA . ASN A 1 93 ? -6.344 9.757 -8.441 1.00 83.88 93 ASN A CA 1
ATOM 732 C C . ASN A 1 93 ? -5.024 9.306 -7.807 1.00 83.88 93 ASN A C 1
ATOM 734 O O . ASN A 1 93 ? -4.130 10.111 -7.563 1.00 83.88 93 ASN A O 1
ATOM 738 N N . PHE A 1 94 ? -4.917 8.010 -7.524 1.00 81.50 94 PHE A N 1
ATOM 739 C CA . PHE A 1 94 ? -3.768 7.381 -6.902 1.00 81.50 94 PHE A CA 1
ATOM 740 C C . PHE A 1 94 ? -3.146 6.388 -7.884 1.00 81.50 94 PHE A C 1
ATOM 742 O O . PHE A 1 94 ? -3.295 5.173 -7.766 1.00 81.50 94 PHE A O 1
ATOM 749 N N . PHE A 1 95 ? -2.454 6.928 -8.882 1.00 82.62 95 PHE A N 1
ATOM 750 C CA . PHE A 1 95 ? -2.039 6.222 -10.100 1.00 82.62 95 PHE A CA 1
ATOM 751 C C . PHE A 1 95 ? -1.084 5.028 -9.887 1.00 82.62 95 PHE A C 1
ATOM 753 O O . PHE A 1 95 ? -0.948 4.199 -10.781 1.00 82.62 95 PHE A O 1
ATOM 760 N N . ILE A 1 96 ? -0.452 4.889 -8.714 1.00 89.56 96 ILE A N 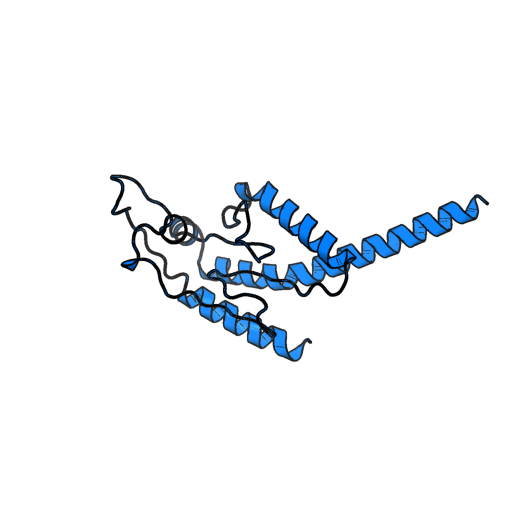1
ATOM 761 C CA . ILE A 1 96 ? 0.368 3.708 -8.376 1.00 89.56 96 ILE A CA 1
ATOM 762 C C . ILE A 1 96 ? -0.426 2.566 -7.719 1.00 89.56 96 ILE A C 1
ATOM 764 O O . ILE A 1 96 ? 0.137 1.495 -7.494 1.00 89.56 96 ILE A O 1
ATOM 768 N N . LEU A 1 97 ? -1.702 2.761 -7.364 1.00 91.00 97 LEU A N 1
ATOM 769 C CA . LEU A 1 97 ? -2.528 1.713 -6.754 1.00 91.00 97 LEU A CA 1
ATOM 770 C C . LEU A 1 97 ? -3.179 0.823 -7.809 1.00 91.00 97 LEU A C 1
ATOM 772 O O . LEU A 1 97 ? -3.708 1.287 -8.818 1.00 91.00 97 LEU A O 1
ATOM 776 N N . ARG A 1 98 ? -3.223 -0.482 -7.531 1.00 89.38 98 ARG A N 1
ATOM 777 C CA . ARG A 1 98 ? -4.012 -1.421 -8.334 1.00 89.38 98 ARG A CA 1
ATOM 778 C C . ARG A 1 98 ? -5.485 -1.319 -7.937 1.00 89.38 98 ARG A C 1
ATOM 780 O O . ARG A 1 98 ? -5.823 -1.236 -6.761 1.00 89.38 98 ARG A O 1
ATOM 787 N N . ARG A 1 99 ? -6.382 -1.395 -8.926 1.00 90.75 99 ARG A N 1
ATOM 788 C CA . ARG A 1 99 ? -7.846 -1.426 -8.703 1.00 90.75 99 ARG A CA 1
ATOM 789 C C . ARG A 1 99 ? -8.315 -2.703 -7.998 1.00 90.75 99 ARG A C 1
ATOM 791 O O . ARG A 1 99 ? -9.389 -2.725 -7.403 1.00 90.75 99 ARG A O 1
ATOM 798 N N . LYS A 1 100 ? -7.530 -3.774 -8.112 1.00 89.44 100 LYS A N 1
ATOM 799 C CA . LYS A 1 100 ? -7.753 -5.065 -7.467 1.00 89.44 100 LYS A CA 1
ATOM 800 C C . LYS A 1 100 ? -6.423 -5.534 -6.873 1.00 89.44 100 LYS A C 1
ATOM 802 O O . LYS A 1 100 ? -5.408 -5.450 -7.574 1.00 89.44 100 LYS A O 1
ATOM 807 N N . PRO A 1 101 ? -6.399 -6.016 -5.622 1.00 88.75 101 PRO A N 1
ATOM 808 C CA . PRO A 1 101 ? -5.172 -6.516 -5.038 1.00 88.75 101 PRO A CA 1
ATOM 809 C C . PRO A 1 101 ? -4.820 -7.877 -5.649 1.00 88.75 101 PRO A C 1
ATOM 811 O O . PRO A 1 101 ? -5.642 -8.528 -6.305 1.00 88.75 101 PRO A O 1
ATOM 814 N N . VAL A 1 102 ? -3.573 -8.300 -5.464 1.00 86.56 102 VAL A N 1
ATOM 815 C CA . VAL A 1 102 ? -3.165 -9.680 -5.746 1.00 86.56 102 VAL A CA 1
ATOM 816 C C . VAL A 1 102 ? -3.875 -10.615 -4.775 1.00 86.56 102 VAL A C 1
ATOM 818 O O . VAL A 1 102 ? -4.135 -10.266 -3.626 1.00 86.56 102 VAL A O 1
ATOM 821 N N . GLU A 1 103 ? -4.211 -11.806 -5.258 1.00 82.38 103 GLU A N 1
ATOM 822 C CA . GLU A 1 103 ? -4.837 -12.839 -4.442 1.00 82.38 103 GLU A CA 1
ATOM 823 C C . GLU A 1 103 ? -3.979 -13.163 -3.210 1.00 82.38 103 GLU A C 1
ATOM 825 O O . GLU A 1 103 ? -2.769 -13.350 -3.322 1.00 82.38 103 GLU A O 1
ATOM 830 N N . GLY A 1 104 ? -4.614 -13.197 -2.037 1.00 81.88 104 GLY A N 1
ATOM 831 C CA . GLY A 1 104 ? -3.942 -13.420 -0.754 1.00 81.88 104 GLY A CA 1
ATOM 832 C C . GLY A 1 104 ? -3.456 -12.156 -0.038 1.00 81.88 104 GLY A C 1
ATOM 833 O O . GLY A 1 104 ? -2.886 -12.282 1.041 1.00 81.88 104 GLY A O 1
ATOM 834 N N . TYR A 1 105 ? -3.696 -10.961 -0.590 1.00 84.19 105 TYR A N 1
ATOM 835 C CA . TYR A 1 105 ? -3.206 -9.701 -0.025 1.00 84.19 105 TYR A CA 1
ATOM 836 C C . TYR A 1 105 ? -4.273 -8.607 0.015 1.00 84.19 105 TYR A C 1
ATOM 838 O O . TYR A 1 105 ? -5.202 -8.593 -0.795 1.00 84.19 105 TYR A O 1
ATOM 846 N N . ASP A 1 106 ? -4.121 -7.668 0.952 1.00 84.88 106 ASP A N 1
ATOM 847 C CA . ASP A 1 106 ? -5.133 -6.641 1.225 1.00 84.88 106 ASP A CA 1
ATOM 848 C C . ASP A 1 106 ? -5.066 -5.470 0.225 1.00 84.88 106 ASP A C 1
ATOM 850 O O . ASP A 1 106 ? -6.091 -4.900 -0.160 1.00 84.88 106 ASP A O 1
ATOM 854 N N . ILE A 1 107 ? -3.856 -5.112 -0.219 1.00 89.56 107 ILE A N 1
ATOM 855 C CA . ILE A 1 107 ? -3.605 -4.018 -1.164 1.00 89.56 107 ILE A CA 1
ATOM 856 C C . ILE A 1 107 ? -2.365 -4.294 -2.018 1.00 89.56 107 ILE A C 1
ATOM 858 O O . ILE A 1 107 ? -1.479 -5.064 -1.644 1.00 89.56 107 ILE A O 1
ATOM 862 N N . SER A 1 108 ? -2.295 -3.682 -3.199 1.00 90.75 108 SER A N 1
ATOM 863 C CA . SER A 1 108 ? -1.171 -3.861 -4.117 1.00 90.75 108 SER A CA 1
ATOM 864 C C . SER A 1 108 ? -0.857 -2.585 -4.888 1.00 90.75 108 SER A C 1
ATOM 866 O O . SER A 1 108 ? -1.762 -1.895 -5.364 1.00 90.75 108 SER A O 1
ATOM 868 N N . PHE A 1 109 ? 0.435 -2.324 -5.069 1.00 91.88 109 PHE A N 1
ATOM 869 C CA . PHE A 1 109 ? 0.949 -1.217 -5.869 1.00 91.88 109 PHE A CA 1
ATOM 870 C C . PHE A 1 109 ? 1.507 -1.725 -7.197 1.00 91.88 109 PHE A C 1
ATOM 872 O O . PHE A 1 109 ? 2.126 -2.788 -7.250 1.00 91.88 109 PHE A O 1
ATOM 879 N N . LEU A 1 110 ? 1.303 -0.956 -8.264 1.00 92.19 110 LEU A N 1
ATOM 880 C CA . LEU A 1 110 ? 1.918 -1.171 -9.568 1.00 92.19 110 LEU A CA 1
ATOM 881 C C . LEU A 1 110 ? 2.715 0.080 -9.940 1.00 92.19 110 LEU A C 1
ATOM 883 O O . LEU A 1 110 ? 2.152 1.129 -10.249 1.00 92.19 110 LEU A O 1
ATOM 887 N N . ILE A 1 111 ? 4.041 -0.039 -9.909 1.00 92.75 111 ILE A N 1
ATOM 888 C CA . ILE A 1 111 ? 4.953 1.036 -10.297 1.00 92.75 111 ILE A CA 1
ATOM 889 C C . ILE A 1 111 ? 5.557 0.681 -11.656 1.00 92.75 111 ILE A C 1
ATOM 891 O O . ILE A 1 111 ? 6.072 -0.418 -11.839 1.00 92.75 111 ILE A O 1
ATOM 895 N N . THR A 1 112 ? 5.465 1.604 -12.610 1.00 92.06 112 THR A N 1
ATOM 896 C CA . THR A 1 112 ? 5.968 1.463 -13.981 1.00 92.06 112 THR A CA 1
ATOM 897 C C . THR A 1 112 ? 7.046 2.512 -14.247 1.00 92.06 112 THR A C 1
ATOM 899 O O . THR A 1 112 ? 7.227 3.440 -13.450 1.00 92.06 112 THR A O 1
ATOM 902 N N . ASN A 1 113 ? 7.745 2.394 -15.378 1.00 90.50 113 ASN A N 1
ATOM 903 C CA . ASN A 1 113 ? 8.741 3.380 -15.803 1.00 90.50 113 ASN A CA 1
ATOM 904 C C . ASN A 1 113 ? 8.134 4.791 -15.935 1.00 90.50 113 ASN A C 1
ATOM 906 O O . ASN A 1 113 ? 8.760 5.762 -15.521 1.00 90.50 113 ASN A O 1
ATOM 910 N N . PHE A 1 114 ? 6.880 4.907 -16.394 1.00 90.88 114 PHE A N 1
ATOM 911 C CA . PHE A 1 114 ? 6.181 6.193 -16.507 1.00 90.88 114 PHE A CA 1
ATOM 912 C C . PHE A 1 114 ? 6.085 6.932 -15.166 1.00 90.88 114 PHE A C 1
ATOM 914 O O . PHE A 1 114 ? 6.226 8.151 -15.108 1.00 90.88 114 PHE A O 1
ATOM 921 N N . HIS A 1 115 ? 5.894 6.198 -14.065 1.00 91.69 115 HIS A N 1
ATOM 922 C CA . HIS A 1 115 ? 5.881 6.788 -12.729 1.00 91.69 115 HIS A CA 1
ATOM 923 C C . HIS A 1 115 ? 7.274 7.286 -12.327 1.00 91.69 115 HIS A C 1
ATOM 925 O O . HIS A 1 115 ? 7.408 8.391 -11.810 1.00 91.69 115 HIS A O 1
ATOM 931 N N . THR A 1 116 ? 8.323 6.505 -12.581 1.00 89.75 116 THR A N 1
ATOM 932 C CA . THR A 1 116 ? 9.701 6.898 -12.240 1.00 89.75 116 THR A CA 1
ATOM 933 C C . THR A 1 116 ? 10.267 8.002 -13.136 1.00 89.75 116 THR A C 1
ATOM 935 O O . THR A 1 116 ? 11.215 8.673 -12.739 1.00 89.75 116 THR A O 1
ATOM 938 N N . GLU A 1 117 ? 9.691 8.209 -14.322 1.00 90.12 117 GLU A N 1
ATOM 939 C CA . GLU A 1 117 ? 10.007 9.332 -15.214 1.00 90.12 117 GLU A CA 1
ATOM 940 C C . GLU A 1 117 ? 9.373 10.646 -14.726 1.00 90.12 117 GLU A C 1
ATOM 942 O O . GLU A 1 117 ? 9.985 11.706 -14.837 1.00 90.12 117 GLU A O 1
ATOM 947 N N . GLN A 1 118 ? 8.163 10.588 -14.156 1.00 90.38 118 GLN A N 1
ATOM 948 C CA . GLN A 1 118 ? 7.429 11.770 -13.680 1.00 90.38 118 GLN A CA 1
ATOM 949 C C . GLN A 1 118 ? 7.725 12.133 -12.219 1.00 90.38 118 GLN A C 1
ATOM 951 O O . GLN A 1 118 ? 7.595 13.293 -11.829 1.00 90.38 118 GLN A O 1
ATOM 956 N N . MET A 1 119 ? 8.099 11.156 -11.393 1.00 90.75 119 MET A N 1
ATOM 957 C CA . MET A 1 119 ? 8.351 11.344 -9.966 1.00 90.75 119 MET A CA 1
ATOM 958 C C . MET A 1 119 ? 9.689 10.757 -9.557 1.00 90.75 119 MET A C 1
ATOM 960 O O . MET A 1 119 ? 10.142 9.730 -10.057 1.00 90.75 119 MET A O 1
ATOM 964 N N . TYR A 1 120 ? 10.291 11.353 -8.533 1.00 92.62 120 TYR A N 1
ATOM 965 C CA . TYR A 1 120 ? 11.523 10.824 -7.982 1.00 92.62 120 TYR A CA 1
ATOM 966 C C . TYR A 1 120 ? 11.311 9.462 -7.318 1.00 92.62 120 TYR A C 1
ATOM 968 O O . TYR A 1 120 ? 10.550 9.334 -6.357 1.00 92.62 120 TYR A O 1
ATOM 976 N N . LYS A 1 121 ? 12.081 8.458 -7.756 1.00 91.69 121 LYS A N 1
ATOM 977 C CA . LYS A 1 121 ? 12.021 7.093 -7.207 1.00 91.69 121 LYS A CA 1
ATOM 978 C C . LYS A 1 121 ? 12.119 7.038 -5.681 1.00 91.69 121 LYS A C 1
ATOM 980 O O . LYS A 1 121 ? 11.396 6.281 -5.049 1.00 91.69 121 LYS A O 1
ATOM 985 N N . HIS A 1 122 ? 12.967 7.870 -5.072 1.00 92.94 122 HIS A N 1
ATOM 986 C CA . HIS A 1 122 ? 13.135 7.886 -3.617 1.00 92.94 122 HIS A CA 1
ATOM 987 C C . HIS A 1 122 ? 11.866 8.371 -2.900 1.00 92.94 122 HIS A C 1
ATOM 989 O O . HIS A 1 122 ? 11.535 7.840 -1.848 1.00 92.94 122 HIS A O 1
ATOM 995 N N . LYS A 1 123 ? 11.106 9.297 -3.505 1.00 94.00 123 LYS A N 1
ATOM 996 C CA . LYS A 1 123 ? 9.806 9.738 -2.985 1.00 94.00 123 LYS A CA 1
ATOM 997 C C . LYS A 1 123 ? 8.736 8.661 -3.110 1.00 94.00 123 LYS A C 1
ATOM 999 O O . LYS A 1 123 ? 7.916 8.548 -2.212 1.00 94.00 123 LYS A O 1
ATOM 1004 N N . LEU A 1 124 ? 8.768 7.847 -4.166 1.00 91.81 124 LEU A N 1
ATOM 1005 C CA . LEU A 1 124 ? 7.882 6.683 -4.285 1.00 91.81 124 LEU A CA 1
ATOM 1006 C C . LEU A 1 124 ? 8.180 5.633 -3.211 1.00 91.81 124 LEU A C 1
ATOM 1008 O O . LEU A 1 124 ? 7.257 5.112 -2.593 1.00 91.81 124 LEU A O 1
ATOM 1012 N N . VAL A 1 125 ? 9.461 5.356 -2.946 1.00 92.94 125 VAL A N 1
ATOM 1013 C CA . VAL A 1 125 ? 9.858 4.457 -1.850 1.00 92.94 125 VAL A CA 1
ATOM 1014 C C . VAL A 1 125 ? 9.409 5.019 -0.502 1.00 92.94 125 VAL A C 1
ATOM 1016 O O . VAL A 1 125 ? 8.774 4.302 0.266 1.00 92.94 125 VAL A O 1
ATOM 1019 N N . ASP A 1 126 ? 9.697 6.294 -0.223 1.00 93.50 126 ASP A N 1
ATOM 1020 C CA . ASP A 1 126 ? 9.261 6.961 1.010 1.00 93.50 126 ASP A CA 1
ATOM 1021 C C . ASP A 1 126 ? 7.748 6.897 1.179 1.00 93.50 126 ASP A C 1
ATOM 1023 O O . ASP A 1 126 ? 7.268 6.608 2.270 1.00 93.50 126 ASP A O 1
ATOM 1027 N N . PHE A 1 127 ? 7.010 7.111 0.091 1.00 92.06 127 PHE A N 1
ATOM 1028 C CA . PHE A 1 127 ? 5.562 7.031 0.078 1.00 92.06 127 PHE A CA 1
ATOM 1029 C C . PHE A 1 127 ? 5.062 5.638 0.473 1.00 92.06 127 PHE A C 1
ATOM 1031 O O . PHE A 1 127 ? 4.206 5.532 1.346 1.00 92.06 127 PHE A O 1
ATOM 1038 N N . VAL A 1 128 ? 5.602 4.568 -0.125 1.00 91.62 128 VAL A N 1
ATOM 1039 C CA . VAL A 1 128 ? 5.193 3.194 0.212 1.00 91.62 128 VAL A CA 1
ATOM 1040 C C . VAL A 1 128 ? 5.503 2.884 1.675 1.00 91.62 128 VAL A C 1
ATOM 1042 O O . VAL A 1 128 ? 4.644 2.352 2.368 1.00 91.62 128 VAL A O 1
ATOM 1045 N N . ILE A 1 129 ? 6.683 3.257 2.177 1.00 91.81 129 ILE A N 1
ATOM 1046 C CA . ILE A 1 129 ? 7.040 3.038 3.588 1.00 91.81 129 ILE A CA 1
ATOM 1047 C C . ILE A 1 129 ? 6.114 3.820 4.523 1.00 91.81 129 ILE A C 1
ATOM 1049 O O . ILE A 1 129 ? 5.597 3.251 5.480 1.00 91.81 129 ILE A O 1
ATOM 1053 N N . HIS A 1 130 ? 5.860 5.092 4.224 1.00 91.69 130 HIS A N 1
ATOM 1054 C CA . HIS A 1 130 ? 4.953 5.924 5.008 1.00 91.69 130 HIS A CA 1
ATOM 1055 C C . HIS A 1 130 ? 3.531 5.356 5.015 1.00 91.69 130 HIS A C 1
ATOM 1057 O O . HIS A 1 130 ? 2.902 5.253 6.061 1.00 91.69 130 HIS A O 1
ATOM 1063 N N . PHE A 1 131 ? 3.046 4.903 3.860 1.00 91.06 131 PHE A N 1
ATOM 1064 C CA . PHE A 1 131 ? 1.747 4.255 3.737 1.00 91.06 131 PHE A CA 1
ATOM 1065 C C . PHE A 1 131 ? 1.626 3.014 4.633 1.00 91.06 131 PHE A C 1
ATOM 1067 O O . PHE A 1 131 ? 0.599 2.821 5.280 1.00 91.06 131 PHE A O 1
ATOM 1074 N N . MET A 1 132 ? 2.681 2.196 4.716 1.00 87.31 132 MET A N 1
ATOM 1075 C CA . MET A 1 132 ? 2.719 1.035 5.612 1.00 87.31 132 MET A CA 1
ATOM 1076 C C . MET A 1 132 ? 2.667 1.431 7.092 1.00 87.31 132 MET A C 1
ATOM 1078 O O . MET A 1 132 ? 2.033 0.737 7.878 1.00 87.31 132 MET A O 1
ATOM 1082 N N . GLU A 1 133 ? 3.319 2.530 7.475 1.00 86.81 133 GLU A N 1
ATOM 1083 C CA . GLU A 1 133 ? 3.324 3.025 8.857 1.00 86.81 133 GLU A CA 1
ATOM 1084 C C . GLU A 1 133 ? 1.988 3.652 9.275 1.00 86.81 133 GLU A C 1
ATOM 1086 O O . GLU A 1 133 ? 1.578 3.511 10.429 1.00 86.81 133 GLU A O 1
ATOM 1091 N N . GLU A 1 134 ? 1.317 4.357 8.363 1.00 90.00 134 GLU A N 1
ATOM 1092 C CA . GLU A 1 134 ? 0.084 5.085 8.675 1.00 90.00 134 GLU A CA 1
ATOM 1093 C C . GLU A 1 134 ? -1.162 4.197 8.647 1.00 90.00 134 GLU A C 1
ATOM 1095 O O . GL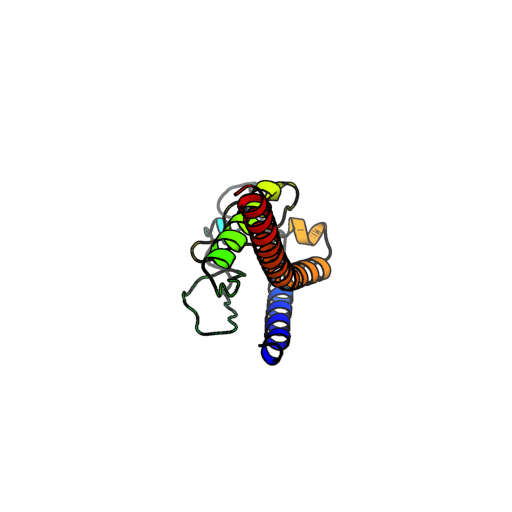U A 1 134 ? -2.081 4.440 9.424 1.00 90.00 134 GLU A O 1
ATOM 1100 N N . ILE A 1 135 ? -1.199 3.134 7.832 1.00 88.81 135 ILE A N 1
ATOM 1101 C CA . ILE A 1 135 ? -2.362 2.228 7.790 1.00 88.81 135 ILE A CA 1
ATOM 1102 C C . ILE A 1 135 ? -2.693 1.660 9.168 1.00 88.81 135 ILE A C 1
ATOM 1104 O O . ILE A 1 135 ? -3.857 1.665 9.570 1.00 88.81 135 ILE A O 1
ATOM 1108 N N . ASP A 1 136 ? -1.692 1.147 9.883 1.00 83.06 136 ASP A N 1
ATOM 1109 C CA . ASP A 1 136 ? -1.935 0.475 11.160 1.00 83.06 136 ASP A CA 1
ATOM 1110 C C . ASP A 1 136 ? -2.447 1.473 12.215 1.00 83.06 136 ASP A C 1
ATOM 1112 O O . ASP A 1 136 ? -3.304 1.135 13.041 1.00 83.06 136 ASP A O 1
ATOM 1116 N N . LYS A 1 137 ? -1.981 2.730 12.152 1.00 88.31 137 LYS A N 1
ATOM 1117 C CA . LYS A 1 137 ? -2.470 3.822 13.005 1.00 88.31 137 LYS A CA 1
ATOM 1118 C C . LYS A 1 137 ? -3.907 4.189 12.654 1.00 88.31 137 LYS A C 1
ATOM 1120 O O . LYS A 1 137 ? -4.754 4.191 13.541 1.00 88.31 137 LYS A O 1
ATOM 1125 N N . GLU A 1 138 ? -4.200 4.397 11.374 1.00 92.25 138 GLU A N 1
ATOM 1126 C CA . GLU A 1 138 ? -5.534 4.764 10.891 1.00 92.25 138 GLU A CA 1
ATOM 1127 C C . GLU A 1 138 ? -6.573 3.682 11.236 1.00 92.25 138 GLU A C 1
ATOM 1129 O O . GLU A 1 138 ? -7.665 3.982 11.716 1.00 92.25 138 GLU A O 1
ATOM 1134 N N . ILE A 1 139 ? -6.234 2.396 11.071 1.00 89.88 139 ILE A N 1
ATOM 1135 C CA . ILE A 1 139 ? -7.116 1.283 11.465 1.00 89.88 139 ILE A CA 1
ATOM 1136 C C . ILE A 1 139 ? -7.361 1.285 12.977 1.00 89.88 139 ILE A C 1
ATOM 1138 O O . ILE A 1 139 ? -8.503 1.105 13.417 1.00 89.88 139 ILE A O 1
ATOM 1142 N N . SER A 1 140 ? -6.318 1.526 13.772 1.00 88.81 140 SER A N 1
ATOM 1143 C CA . SER A 1 140 ? -6.433 1.620 15.230 1.00 88.81 140 SER A CA 1
ATOM 1144 C C . SER A 1 140 ? -7.325 2.793 15.654 1.00 88.81 140 SER A C 1
ATOM 1146 O O . SER A 1 140 ? -8.194 2.633 16.515 1.00 88.81 140 SER A O 1
ATOM 1148 N N . GLU A 1 141 ? -7.176 3.954 15.018 1.00 93.56 141 GLU A N 1
ATOM 1149 C CA . GLU A 1 141 ? -8.006 5.137 15.263 1.00 93.56 141 GLU A CA 1
ATOM 1150 C C . GLU A 1 141 ? -9.468 4.910 14.857 1.00 93.56 141 GLU A C 1
ATOM 1152 O O . GLU A 1 141 ? -10.384 5.208 15.632 1.00 93.56 141 GLU A O 1
ATOM 1157 N N . MET A 1 142 ? -9.712 4.292 13.696 1.00 93.81 142 MET A N 1
ATOM 1158 C CA . MET A 1 142 ? -11.058 3.904 13.264 1.00 93.81 142 MET A CA 1
ATOM 1159 C C . MET A 1 142 ? -11.726 2.965 14.274 1.00 93.81 142 MET A C 1
ATOM 1161 O O . MET A 1 142 ? -12.899 3.153 14.608 1.00 93.81 142 MET A O 1
ATOM 1165 N N . LYS A 1 143 ? -10.991 1.984 14.808 1.00 92.12 143 LYS A N 1
ATOM 1166 C CA . LYS A 1 143 ? -11.499 1.062 15.835 1.00 92.12 143 LYS A CA 1
ATOM 1167 C C . LYS A 1 143 ? -11.898 1.803 17.111 1.00 92.12 143 LYS A C 1
ATOM 1169 O O . LYS A 1 143 ? -12.991 1.579 17.638 1.00 92.12 143 LYS A O 1
ATOM 1174 N N . LEU A 1 144 ? -11.047 2.711 17.593 1.00 93.88 144 LEU A N 1
ATOM 1175 C CA . LEU A 1 144 ? -11.345 3.541 18.765 1.00 93.88 144 LEU A CA 1
ATOM 1176 C C . LEU A 1 144 ? -12.586 4.414 18.537 1.00 93.88 144 LEU A C 1
ATOM 1178 O O . LEU A 1 144 ? -13.449 4.488 19.412 1.00 93.88 144 LEU A O 1
ATOM 1182 N N . SER A 1 145 ? -12.715 5.008 17.349 1.00 95.94 145 SER A N 1
ATOM 1183 C CA . SER A 1 145 ? -13.864 5.835 16.960 1.00 95.94 145 SER A CA 1
ATOM 1184 C C . SER A 1 145 ? -15.178 5.045 16.949 1.00 95.94 145 SER A C 1
ATOM 1186 O O . SER A 1 145 ? -16.185 5.498 17.502 1.00 95.94 145 SER A O 1
ATOM 1188 N N . VAL A 1 146 ? -15.167 3.826 16.395 1.00 95.31 146 VAL A N 1
ATOM 1189 C CA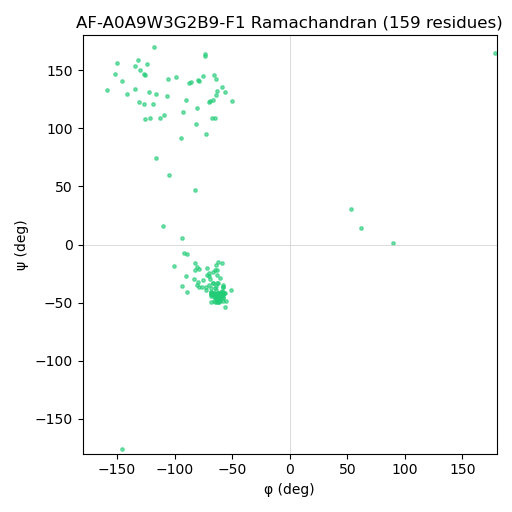 . VAL A 1 146 ? -16.335 2.929 16.402 1.00 95.31 146 VAL A CA 1
ATOM 1190 C C . VAL A 1 146 ? -16.749 2.582 17.833 1.00 95.31 146 VAL A C 1
ATOM 1192 O O . VAL A 1 146 ? -17.925 2.712 18.172 1.00 95.31 146 VAL A O 1
ATOM 1195 N N . ASN A 1 147 ? -15.796 2.214 18.692 1.00 94.12 147 ASN A N 1
ATOM 1196 C CA . ASN A 1 147 ? -16.077 1.857 20.084 1.00 94.12 147 ASN A CA 1
ATOM 1197 C C . ASN A 1 147 ? -16.607 3.042 20.903 1.00 94.12 147 ASN A C 1
ATOM 1199 O O . ASN A 1 147 ? -17.567 2.894 21.661 1.00 94.12 147 ASN A O 1
ATOM 1203 N N . ALA A 1 148 ? -16.013 4.226 20.736 1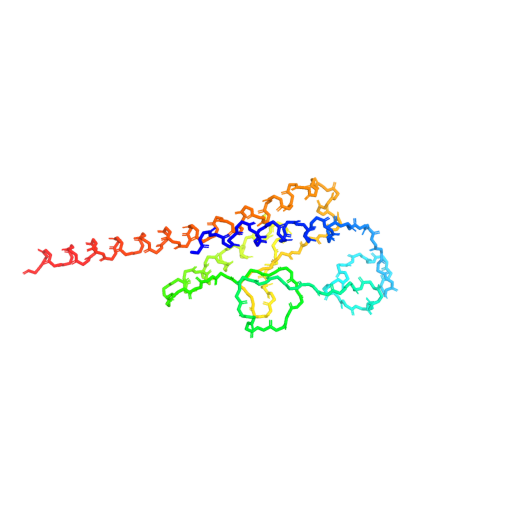.00 96.81 148 ALA A N 1
ATOM 1204 C CA . ALA A 1 148 ? -16.470 5.443 21.400 1.00 96.81 148 ALA A CA 1
ATOM 1205 C C . ALA A 1 148 ? -17.903 5.801 20.980 1.00 96.81 148 ALA A C 1
ATOM 1207 O O . ALA A 1 148 ? -18.750 6.080 21.828 1.00 96.81 148 ALA A O 1
ATOM 1208 N N . ARG A 1 149 ? -18.206 5.719 19.678 1.00 96.88 149 ARG A N 1
ATOM 1209 C CA . ARG A 1 149 ? -19.553 5.977 19.160 1.00 96.88 149 ARG A CA 1
ATOM 1210 C C . ARG A 1 149 ? -20.566 4.947 19.651 1.00 96.88 149 ARG A C 1
ATOM 1212 O O . ARG A 1 149 ? -21.665 5.333 20.035 1.00 96.88 149 ARG A O 1
ATOM 1219 N N . ALA A 1 150 ? -20.204 3.665 19.674 1.00 96.50 150 ALA A N 1
ATOM 1220 C CA . ALA A 1 150 ? -21.073 2.607 20.185 1.00 96.50 150 ALA A CA 1
ATOM 1221 C C . ALA A 1 150 ? -21.455 2.844 21.655 1.00 96.50 150 ALA A C 1
ATOM 1223 O O . ALA A 1 150 ? -22.619 2.680 22.015 1.00 96.50 150 ALA A O 1
ATOM 1224 N N . ARG A 1 151 ? -20.505 3.306 22.482 1.00 96.50 151 ARG A N 1
ATOM 1225 C CA . ARG A 1 151 ? -20.770 3.672 23.880 1.00 96.50 151 ARG A CA 1
ATOM 1226 C C . ARG A 1 151 ? -21.779 4.815 23.995 1.00 96.50 151 ARG A C 1
ATOM 1228 O O . ARG A 1 151 ? -22.755 4.669 24.718 1.00 96.50 151 ARG A O 1
ATOM 1235 N N . ILE A 1 152 ? -21.582 5.902 23.245 1.00 97.12 152 ILE A N 1
ATOM 1236 C CA . ILE A 1 152 ? -22.497 7.058 23.254 1.00 97.12 152 ILE A CA 1
ATOM 1237 C C . ILE A 1 152 ? -23.914 6.633 22.850 1.00 97.12 152 ILE A C 1
ATOM 1239 O O . ILE A 1 152 ? -24.881 7.015 23.499 1.00 97.12 152 ILE A O 1
ATOM 1243 N N . VAL A 1 153 ? -24.040 5.816 21.799 1.00 97.62 153 VAL A N 1
ATOM 1244 C CA . VAL A 1 153 ? -25.343 5.316 21.332 1.00 97.62 153 VAL A CA 1
ATOM 1245 C C . VAL A 1 153 ? -26.024 4.460 22.401 1.00 97.62 153 VAL A C 1
ATOM 1247 O O . VAL A 1 153 ? -27.223 4.612 22.623 1.00 97.62 153 VAL A O 1
ATOM 1250 N N . ALA A 1 154 ? -25.278 3.589 23.084 1.00 97.25 154 ALA A N 1
ATOM 1251 C CA . ALA A 1 154 ? -25.822 2.755 24.152 1.00 97.25 154 ALA A CA 1
ATOM 1252 C C . ALA A 1 154 ? -26.271 3.585 25.368 1.00 97.25 154 ALA A C 1
ATOM 1254 O O . ALA A 1 154 ? -27.367 3.371 25.879 1.00 97.25 154 ALA A O 1
ATOM 1255 N N . GLU A 1 155 ? -25.458 4.551 25.805 1.00 96.75 155 GLU A N 1
ATOM 1256 C CA . GLU A 1 155 ? -25.801 5.458 26.907 1.00 96.75 155 GLU A CA 1
ATOM 1257 C C . GLU A 1 155 ? -27.052 6.281 26.588 1.00 96.75 155 GLU A C 1
ATOM 1259 O O . GLU A 1 155 ? -27.947 6.391 27.422 1.00 96.75 155 GLU A O 1
ATOM 1264 N N . GLU A 1 156 ? -27.145 6.829 25.377 1.00 96.69 156 GLU A N 1
ATOM 1265 C CA . GLU A 1 156 ? -28.289 7.643 24.967 1.00 96.69 156 GLU A CA 1
ATOM 1266 C C . GLU A 1 156 ? -29.573 6.819 24.829 1.00 96.69 156 GLU A C 1
ATOM 1268 O O . GLU A 1 156 ? -30.649 7.273 25.213 1.00 96.69 156 GLU A O 1
ATOM 1273 N N . PHE A 1 157 ? -29.471 5.582 24.338 1.00 96.31 157 PHE A N 1
ATOM 1274 C CA . PHE A 1 157 ? -30.609 4.669 24.293 1.00 96.31 157 PHE A CA 1
ATOM 1275 C C . PHE A 1 157 ? -31.129 4.356 25.702 1.00 96.31 157 PHE A C 1
ATOM 1277 O O . PHE A 1 157 ? -32.332 4.437 25.932 1.00 96.31 157 PHE A O 1
ATOM 1284 N N . LEU A 1 158 ? -30.235 4.067 26.655 1.00 96.19 158 LEU A N 1
ATOM 1285 C CA . LEU A 1 158 ? -30.603 3.707 28.029 1.00 96.19 158 LEU A CA 1
ATOM 1286 C C . LEU A 1 158 ? -31.172 4.870 28.850 1.00 96.19 158 LEU A C 1
ATOM 1288 O O . LEU A 1 158 ? -31.969 4.618 29.742 1.00 96.19 158 LEU A O 1
ATOM 1292 N N . LYS A 1 159 ? -30.823 6.130 28.555 1.00 95.00 159 LYS A N 1
ATOM 1293 C CA . LYS A 1 159 ? -31.436 7.304 29.216 1.00 95.00 159 LYS A CA 1
ATOM 1294 C C . LYS A 1 159 ? -32.937 7.446 28.949 1.00 95.00 159 LYS A C 1
ATOM 1296 O O . LYS A 1 159 ? -33.612 8.160 29.682 1.00 95.00 159 LYS A O 1
ATOM 1301 N N . ASN A 1 160 ? -33.426 6.836 27.872 1.00 87.00 160 ASN A N 1
ATOM 1302 C CA . ASN A 1 160 ? -34.820 6.922 27.442 1.00 87.00 160 ASN A CA 1
ATOM 1303 C C . ASN A 1 160 ? -35.691 5.763 27.971 1.00 87.00 160 ASN A C 1
ATOM 1305 O O . ASN A 1 160 ? -36.856 5.669 27.582 1.00 87.00 160 ASN A O 1
ATOM 1309 N N . PHE A 1 161 ? -35.135 4.899 28.829 1.00 77.12 161 PHE A N 1
ATOM 1310 C CA . PHE A 1 161 ? -35.846 3.868 29.595 1.00 77.12 161 PHE A CA 1
ATOM 1311 C C . PHE A 1 161 ? -35.886 4.246 31.075 1.00 77.12 161 PHE A C 1
ATOM 1313 O O . PHE A 1 161 ? -36.914 3.930 31.715 1.00 77.12 161 PHE A O 1
#

Nearest PDB structures (foldseek):
  6dec-assembly2_N  TM=9.200E-01  e=1.176E-18  Bos taurus
  6dec-assembly1_F  TM=9.179E-01  e=1.033E-18  Bos taurus
  4xf2-assembly2_Y  TM=8.808E-01  e=1.406E-16  Bos taurus
  6w17-assembly1_F  TM=8.637E-01  e=2.324E-14  Schizosaccharomyces pombe 972h-

Sequence (161 aa):
MTATLRPYLSAVRATLQAALCLENFSSQVVERHNKPEVEVRSSKELLLQPVTISMSTPQLPGNTFLLCSHQADEIEKILCHKFMRFMMMRAENFFILRRKPVEGYDISFLITNFHTEQMYKHKLVDFVIHFMEEIDKEISEMKLSVNARARIVAEEFLKNF

Solvent-accessible surface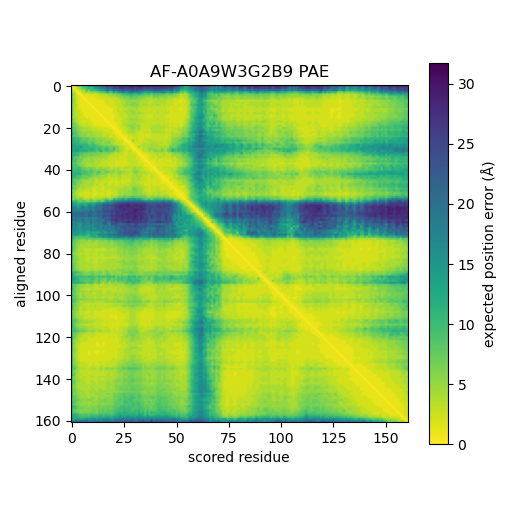 area (backbone atoms only — not comparable to full-atom values): 9986 Å² total; per-residue (Å²): 121,75,85,56,50,61,61,49,54,52,51,52,49,53,52,48,63,66,66,68,73,64,66,90,61,73,42,90,88,43,87,98,40,72,65,67,58,88,78,69,59,82,55,68,91,78,54,74,85,70,62,77,86,73,98,60,87,78,88,70,93,65,77,54,78,60,51,75,79,89,63,88,46,74,66,48,44,53,50,48,54,52,52,42,50,56,52,26,76,43,18,82,85,38,71,45,42,34,73,63,47,55,90,95,41,66,40,33,67,52,87,53,38,72,53,54,73,78,40,59,58,69,58,54,49,52,47,55,55,49,51,62,62,46,48,63,50,51,51,51,51,52,51,52,52,52,53,54,50,51,49,53,53,52,55,59,57,58,74,78,110

Secondary structure (DSSP, 8-state):
-HHHHHHHHHHHHHHHHHH--------SSSTT----HHHH---GGG-PPP----SS--S----S-EE-----SHHHHHHHHHHHHHHHTTTTTSTTB-SSPPTT-SEEB---HHHHHHS-HHHHHHHHHHHHHHHHHHHHHHHHHHHHHHHHHHHHHHTT-

Radius of gyration: 19.61 Å; Cα contacts (8 Å, |Δi|>4): 126; chains: 1; bounding box: 53×30×62 Å